Protein AF-A0A066VC68-F1 (afdb_monomer_lite)

Structure (mmCIF, N/CA/C/O backbone):
data_AF-A0A066VC68-F1
#
_entry.id   AF-A0A066VC68-F1
#
loop_
_atom_site.group_PDB
_atom_site.id
_atom_site.type_symbol
_atom_site.label_atom_id
_atom_site.label_alt_id
_atom_site.label_comp_id
_atom_site.label_asym_id
_atom_site.label_entity_id
_atom_site.label_seq_id
_atom_site.pdbx_PDB_ins_code
_atom_site.Cartn_x
_atom_site.Cartn_y
_atom_site.Cartn_z
_atom_site.occupancy
_atom_site.B_iso_or_equiv
_atom_site.auth_seq_id
_atom_site.auth_comp_id
_atom_site.auth_asym_id
_atom_site.auth_atom_id
_atom_site.pdbx_PDB_model_num
ATOM 1 N N . LEU A 1 1 ? 22.666 11.622 -19.768 1.00 62.19 1 LEU A N 1
ATOM 2 C CA . LEU A 1 1 ? 21.377 10.922 -19.985 1.00 62.19 1 LEU A CA 1
ATOM 3 C C . LEU A 1 1 ? 20.808 10.305 -18.695 1.00 62.19 1 LEU A C 1
ATOM 5 O O . LEU A 1 1 ? 19.699 10.655 -18.309 1.00 62.19 1 LEU A O 1
ATOM 9 N N . LEU A 1 2 ? 21.589 9.487 -17.976 1.00 64.31 2 LEU A N 1
ATOM 10 C CA . LEU A 1 2 ? 21.179 8.761 -16.755 1.00 64.31 2 LEU A CA 1
ATOM 11 C C . LEU A 1 2 ? 20.515 9.619 -15.657 1.00 64.31 2 LEU A C 1
ATOM 13 O O . LEU A 1 2 ? 19.509 9.213 -15.082 1.00 64.31 2 LEU A O 1
ATOM 17 N N . ARG A 1 3 ? 20.999 10.845 -15.402 1.00 64.88 3 ARG A N 1
ATOM 18 C CA . ARG A 1 3 ? 20.409 11.735 -14.379 1.00 64.88 3 ARG A CA 1
ATOM 19 C C . ARG A 1 3 ? 18.968 12.156 -14.695 1.00 64.88 3 ARG A C 1
ATOM 21 O O . ARG A 1 3 ? 18.155 12.249 -13.785 1.00 64.88 3 ARG A O 1
ATOM 28 N N . LYS A 1 4 ? 18.643 12.397 -15.973 1.00 64.38 4 LYS A N 1
ATOM 29 C CA . LYS A 1 4 ? 17.279 12.754 -16.408 1.00 64.38 4 LYS A CA 1
ATOM 30 C C . LYS A 1 4 ? 16.354 11.534 -16.368 1.00 64.38 4 LYS A C 1
ATOM 32 O O . LYS A 1 4 ? 15.195 11.672 -16.004 1.00 64.38 4 LYS A O 1
ATOM 37 N N . LEU A 1 5 ? 16.892 10.346 -16.647 1.00 72.25 5 LEU A N 1
ATOM 38 C CA . LEU A 1 5 ? 16.177 9.073 -16.570 1.00 72.25 5 LEU A CA 1
ATOM 39 C C . LEU A 1 5 ? 15.718 8.749 -15.141 1.00 72.25 5 LEU A C 1
ATOM 41 O O . LEU A 1 5 ? 14.543 8.479 -14.902 1.00 72.25 5 LEU A O 1
ATOM 45 N N . HIS A 1 6 ? 16.630 8.852 -14.172 1.00 73.19 6 HIS A N 1
ATOM 46 C CA . HIS A 1 6 ? 16.301 8.637 -12.762 1.00 73.19 6 HIS A CA 1
ATOM 47 C C . HIS A 1 6 ? 15.288 9.662 -12.239 1.00 73.19 6 HIS A C 1
ATOM 49 O O . HIS A 1 6 ? 14.395 9.305 -11.478 1.00 73.19 6 HIS A O 1
ATOM 55 N N . LEU A 1 7 ? 15.378 10.919 -12.678 1.00 76.88 7 LEU A N 1
ATOM 56 C CA . LEU A 1 7 ? 14.434 11.963 -12.275 1.00 76.88 7 LEU A CA 1
ATOM 57 C C . LEU A 1 7 ? 13.045 11.789 -12.896 1.00 76.88 7 LEU A C 1
ATOM 59 O O . LEU A 1 7 ? 12.058 12.085 -12.237 1.00 76.88 7 LEU A O 1
ATOM 63 N N . TYR A 1 8 ? 12.951 11.311 -14.138 1.00 78.56 8 TYR A N 1
ATOM 64 C CA . TYR A 1 8 ? 11.665 11.208 -14.829 1.00 78.56 8 TYR A CA 1
ATOM 65 C C . TYR A 1 8 ? 10.930 9.894 -14.554 1.00 78.56 8 TYR A C 1
ATOM 67 O O . TYR A 1 8 ? 9.708 9.874 -14.562 1.00 78.56 8 TYR A O 1
ATOM 75 N N . ILE A 1 9 ? 11.655 8.801 -14.298 1.00 75.62 9 ILE A N 1
ATOM 76 C CA . ILE A 1 9 ? 11.074 7.461 -14.090 1.00 75.62 9 ILE A CA 1
ATOM 77 C C . ILE A 1 9 ? 11.288 6.980 -12.657 1.00 75.62 9 ILE A C 1
ATOM 79 O O . ILE A 1 9 ? 10.355 6.505 -12.014 1.00 75.62 9 ILE A O 1
ATOM 83 N N . GLY A 1 10 ? 12.493 7.160 -12.116 1.00 80.00 10 GLY A N 1
ATOM 84 C CA . GLY A 1 10 ? 12.798 6.780 -10.735 1.00 80.00 10 GLY A CA 1
ATOM 85 C C . GLY A 1 10 ? 11.990 7.581 -9.713 1.00 80.00 10 GLY A C 1
ATOM 86 O O . GLY A 1 10 ? 11.493 7.004 -8.750 1.00 80.00 10 GLY A O 1
ATOM 87 N N . LEU A 1 11 ? 11.784 8.882 -9.942 1.00 80.44 11 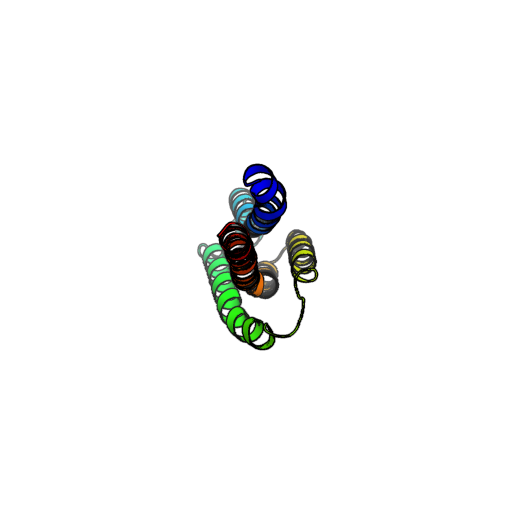LEU A N 1
ATOM 88 C CA . LEU A 1 11 ? 10.997 9.732 -9.045 1.00 80.44 11 LEU A CA 1
ATOM 89 C C . LEU A 1 11 ? 9.509 9.337 -8.973 1.00 80.44 11 LEU A C 1
ATOM 91 O O . LEU A 1 11 ? 9.039 9.118 -7.857 1.00 80.44 11 LEU A O 1
ATOM 95 N N . PRO A 1 12 ? 8.744 9.190 -10.077 1.00 75.81 12 PRO A N 1
ATOM 96 C CA . PRO A 1 12 ? 7.345 8.773 -9.977 1.00 75.81 12 PRO A CA 1
ATOM 97 C C . PRO A 1 12 ? 7.196 7.354 -9.426 1.00 75.81 12 PRO A C 1
ATOM 99 O O . PRO A 1 12 ? 6.288 7.122 -8.634 1.00 75.81 12 PRO A O 1
ATOM 102 N N . ILE A 1 13 ? 8.101 6.424 -9.757 1.00 76.81 13 ILE A N 1
ATOM 103 C CA . ILE A 1 13 ? 8.138 5.089 -9.136 1.00 76.81 13 ILE A CA 1
ATOM 104 C C . ILE A 1 13 ? 8.386 5.197 -7.628 1.00 76.81 13 ILE A C 1
ATOM 106 O O . ILE A 1 13 ? 7.700 4.546 -6.843 1.00 76.81 13 ILE A O 1
ATOM 110 N N . GLY A 1 14 ? 9.341 6.032 -7.217 1.00 79.75 14 GLY A N 1
ATOM 111 C CA . GLY A 1 14 ? 9.655 6.286 -5.816 1.00 79.75 14 GLY A CA 1
ATOM 112 C C . GLY A 1 14 ? 8.468 6.883 -5.066 1.00 79.75 14 GLY A C 1
ATOM 113 O O . GLY A 1 14 ? 8.127 6.404 -3.992 1.00 79.75 14 GLY A O 1
ATOM 114 N N . ILE A 1 15 ? 7.770 7.856 -5.654 1.00 78.06 15 ILE A N 1
ATOM 115 C CA . ILE A 1 15 ? 6.556 8.455 -5.082 1.00 78.06 15 ILE A CA 1
ATOM 116 C C . ILE A 1 15 ? 5.434 7.416 -4.974 1.00 78.06 15 ILE A C 1
ATOM 118 O O . ILE A 1 15 ? 4.804 7.299 -3.927 1.00 78.06 15 ILE A O 1
ATOM 122 N N . LEU A 1 16 ? 5.211 6.618 -6.019 1.00 75.69 16 LEU A N 1
ATOM 123 C CA . LEU A 1 16 ? 4.255 5.509 -6.016 1.00 75.69 16 LEU A CA 1
ATOM 124 C C . LEU A 1 16 ? 4.587 4.494 -4.910 1.00 75.69 16 LEU A C 1
ATOM 126 O O . LEU A 1 16 ? 3.703 4.055 -4.174 1.00 75.69 16 LEU A O 1
ATOM 130 N N . PHE A 1 17 ? 5.865 4.160 -4.740 1.00 78.00 17 PHE A N 1
ATOM 131 C CA . PHE A 1 17 ? 6.334 3.287 -3.671 1.00 78.00 17 PHE A CA 1
ATOM 132 C C . PHE A 1 17 ? 6.149 3.918 -2.285 1.00 78.00 17 PHE A C 1
ATOM 134 O O . PHE A 1 17 ? 5.737 3.231 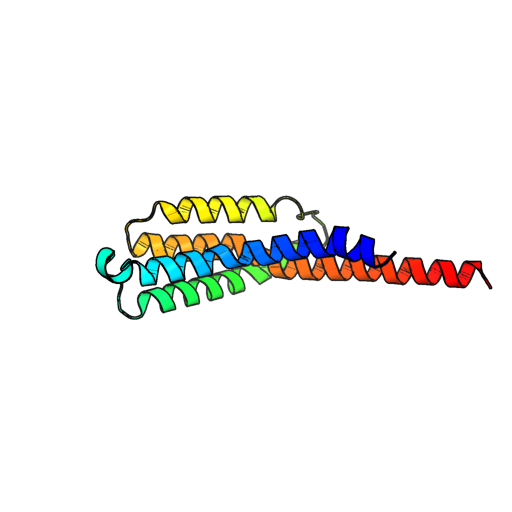-1.356 1.00 78.00 17 PHE A O 1
ATOM 141 N N . LEU A 1 18 ? 6.376 5.225 -2.137 1.00 80.00 18 LEU A N 1
ATOM 142 C CA . LEU A 1 18 ? 6.161 5.952 -0.885 1.00 80.00 18 LEU A CA 1
ATOM 143 C C . LEU A 1 18 ? 4.682 6.026 -0.505 1.00 80.00 18 LEU A C 1
ATOM 145 O O . LEU A 1 18 ? 4.345 5.807 0.655 1.00 80.00 18 LEU A O 1
ATOM 149 N N . LEU A 1 19 ? 3.793 6.222 -1.482 1.00 74.56 19 LEU A N 1
ATOM 150 C CA . LEU A 1 19 ? 2.337 6.185 -1.305 1.00 74.56 19 LEU A CA 1
ATOM 151 C C . LEU A 1 19 ? 1.827 4.819 -0.818 1.00 74.56 19 LEU A C 1
ATOM 153 O O . LEU A 1 19 ? 0.678 4.711 -0.401 1.00 74.56 19 LEU A O 1
ATOM 157 N N . ARG A 1 20 ? 2.678 3.785 -0.805 1.00 75.69 20 ARG A N 1
ATOM 158 C CA . ARG A 1 20 ? 2.403 2.473 -0.213 1.00 75.69 20 ARG A CA 1
ATOM 159 C C . ARG A 1 20 ? 2.548 2.447 1.317 1.00 75.69 20 ARG A C 1
ATOM 161 O O . ARG A 1 20 ? 2.122 1.470 1.916 1.00 75.69 20 ARG A O 1
ATOM 168 N N . PHE A 1 21 ? 3.184 3.418 1.964 1.00 76.38 21 PHE A N 1
ATOM 169 C CA . PHE A 1 21 ? 3.421 3.402 3.418 1.00 76.38 21 PHE A CA 1
ATOM 170 C C . PHE A 1 21 ? 2.424 4.167 4.321 1.00 76.38 21 PHE A C 1
ATOM 172 O O . PHE A 1 21 ? 2.403 3.851 5.515 1.00 76.38 21 PHE A O 1
ATOM 179 N N . PRO A 1 22 ? 1.572 5.101 3.841 1.00 78.25 22 PRO A N 1
ATOM 180 C CA . PRO A 1 22 ? 0.635 5.843 4.686 1.00 78.25 22 PRO A CA 1
ATOM 181 C C . PRO A 1 22 ? -0.291 4.984 5.561 1.00 78.25 22 PRO A C 1
ATOM 183 O O . PRO A 1 22 ? -0.606 5.368 6.685 1.00 78.25 22 PRO A O 1
ATOM 186 N N . ASP A 1 23 ? -0.713 3.798 5.110 1.00 75.44 23 ASP A N 1
ATOM 187 C CA . ASP A 1 23 ? -1.601 2.905 5.876 1.00 75.44 23 ASP A CA 1
ATOM 188 C C . ASP A 1 23 ? -0.927 2.254 7.096 1.00 75.44 23 ASP A C 1
ATOM 190 O O . ASP A 1 23 ? -1.612 1.860 8.048 1.00 75.44 23 ASP A O 1
ATOM 194 N N . ARG A 1 24 ? 0.406 2.125 7.063 1.00 77.38 24 ARG A N 1
ATOM 195 C CA . ARG A 1 24 ? 1.227 1.621 8.173 1.00 77.38 24 ARG A CA 1
ATOM 196 C C . ARG A 1 24 ? 1.481 2.719 9.201 1.00 77.38 24 ARG A C 1
ATOM 198 O O . ARG A 1 24 ? 1.308 2.471 10.392 1.00 77.38 24 ARG A O 1
ATOM 205 N N . SER A 1 25 ? 1.857 3.917 8.753 1.00 81.06 25 SER A N 1
ATOM 206 C CA . SER A 1 25 ? 2.166 5.038 9.649 1.00 81.06 25 SER A CA 1
ATOM 207 C C . SER A 1 25 ? 0.923 5.582 10.353 1.00 81.06 25 SER A C 1
ATOM 209 O O . SER A 1 25 ? 0.962 5.804 11.558 1.00 81.06 25 SER A O 1
ATOM 211 N N . SER A 1 26 ? -0.205 5.706 9.648 1.00 79.12 26 SER A N 1
ATOM 212 C CA . SER A 1 26 ? -1.487 6.117 10.246 1.00 79.12 26 SER A CA 1
ATOM 213 C C . SER A 1 26 ? -1.967 5.150 11.332 1.00 79.12 26 SER A C 1
ATOM 215 O O . SER A 1 26 ? -2.378 5.589 12.402 1.00 79.12 26 SER A O 1
ATOM 217 N N . LEU A 1 27 ? -1.853 3.834 11.104 1.00 79.12 27 LEU A N 1
ATOM 218 C CA . LEU A 1 27 ? -2.172 2.825 12.119 1.00 79.12 27 LEU A CA 1
ATOM 219 C C . LEU A 1 27 ? -1.255 2.937 13.334 1.00 79.12 27 LEU A C 1
ATOM 221 O O . LEU A 1 27 ? -1.728 2.868 14.462 1.00 79.12 27 LEU A O 1
ATOM 225 N N . SER A 1 28 ? 0.048 3.086 13.094 1.00 80.75 28 SER A N 1
ATOM 226 C CA . SER A 1 28 ? 1.042 3.196 14.160 1.00 80.75 28 SER A CA 1
ATOM 227 C C . SER A 1 28 ? 0.764 4.411 15.040 1.00 80.75 28 SER A C 1
ATOM 229 O O . SER A 1 28 ? 0.724 4.285 16.259 1.00 80.75 28 SER A O 1
ATOM 231 N N . ASN A 1 29 ? 0.485 5.561 14.422 1.00 84.69 29 ASN A N 1
ATOM 232 C CA . ASN A 1 29 ? 0.152 6.788 15.138 1.00 84.69 29 ASN A CA 1
ATOM 233 C C . ASN A 1 29 ? -1.166 6.655 15.909 1.00 84.69 29 ASN A C 1
ATOM 235 O O . ASN A 1 29 ? -1.258 7.116 17.041 1.00 84.69 29 ASN A O 1
ATOM 239 N N . ALA A 1 30 ? -2.170 5.985 15.337 1.00 80.75 30 ALA A N 1
ATOM 240 C CA . ALA A 1 30 ? -3.441 5.762 16.019 1.00 80.75 30 ALA A CA 1
ATOM 241 C C . ALA A 1 30 ? -3.301 4.809 17.223 1.00 80.75 30 ALA A C 1
ATOM 243 O O . ALA A 1 30 ? -3.913 5.038 18.262 1.00 80.75 30 ALA A O 1
ATOM 244 N N . ILE A 1 31 ? -2.451 3.779 17.131 1.00 80.00 31 ILE A N 1
ATOM 245 C CA . ILE A 1 31 ? -2.121 2.908 18.272 1.00 80.00 31 ILE A CA 1
ATOM 246 C C . ILE A 1 31 ? -1.465 3.719 19.396 1.00 80.00 31 ILE A C 1
ATOM 248 O O . ILE A 1 31 ? -1.842 3.556 20.555 1.00 80.00 31 ILE A O 1
ATOM 252 N N . SER A 1 32 ? -0.532 4.614 19.060 1.00 83.69 32 SER A N 1
ATOM 253 C CA . SER A 1 32 ? 0.094 5.527 20.025 1.00 83.69 32 SER A CA 1
ATOM 254 C C . SER A 1 32 ? -0.889 6.541 20.622 1.00 83.69 32 SER A C 1
ATOM 256 O O . SER A 1 32 ? -0.693 6.981 21.749 1.00 83.69 32 SER A O 1
ATOM 258 N N . ALA A 1 33 ? -1.959 6.882 19.902 1.00 83.62 33 ALA A N 1
ATOM 259 C CA . ALA A 1 33 ? -3.009 7.804 20.332 1.00 83.62 33 ALA A CA 1
ATOM 260 C C . ALA A 1 33 ? -4.155 7.130 21.115 1.00 83.62 33 ALA A C 1
ATOM 262 O O . ALA A 1 33 ? -5.257 7.667 21.156 1.00 83.62 33 ALA A O 1
ATOM 263 N N . ASN A 1 34 ? -3.928 5.966 21.737 1.00 80.19 34 ASN A N 1
ATOM 264 C CA . ASN A 1 34 ? -4.924 5.256 22.556 1.00 80.19 34 ASN A CA 1
ATOM 265 C C . ASN A 1 34 ? -6.176 4.748 21.797 1.00 80.19 34 ASN A C 1
ATOM 267 O O . ASN A 1 34 ? -7.169 4.367 22.419 1.00 80.19 34 ASN A O 1
ATOM 271 N N . LEU A 1 35 ? -6.111 4.599 20.465 1.00 76.25 35 LEU A N 1
ATOM 272 C CA . LEU A 1 35 ? -7.142 3.898 19.683 1.00 76.25 35 LEU A CA 1
ATOM 273 C C . LEU A 1 35 ? -7.522 2.507 20.244 1.00 76.25 35 LEU A C 1
ATOM 275 O O . LEU A 1 35 ? -8.709 2.184 20.247 1.00 76.25 35 LEU A O 1
ATOM 279 N N . PRO A 1 36 ? -6.590 1.647 20.720 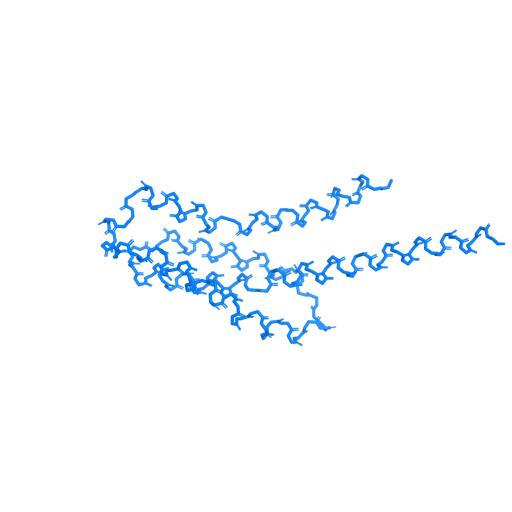1.00 73.19 36 PRO A N 1
ATOM 280 C CA . PRO A 1 36 ? -6.979 0.333 21.233 1.00 73.19 36 PRO A CA 1
ATOM 281 C C . PRO A 1 36 ? -7.822 0.393 22.513 1.00 73.19 36 PRO A C 1
ATOM 283 O O . PRO A 1 36 ? -8.660 -0.485 22.705 1.00 73.19 36 PRO A O 1
ATOM 286 N N . THR A 1 37 ? -7.639 1.411 23.356 1.00 74.62 37 THR A N 1
ATOM 287 C CA . THR A 1 37 ? -8.459 1.616 24.561 1.00 74.62 37 THR A CA 1
ATOM 288 C C . THR A 1 37 ? -9.813 2.247 24.242 1.00 74.62 37 THR A C 1
ATOM 290 O O . THR A 1 37 ? -10.790 1.901 24.895 1.00 74.62 37 THR A O 1
ATOM 293 N N . ASP A 1 38 ? -9.894 3.098 23.215 1.00 77.25 38 ASP A N 1
ATOM 294 C CA . ASP A 1 38 ? -11.137 3.762 22.789 1.00 77.25 38 ASP A CA 1
ATOM 295 C C . ASP A 1 38 ? -12.083 2.813 22.023 1.00 77.25 38 ASP A C 1
ATOM 297 O O . ASP A 1 38 ? -13.291 2.789 22.236 1.00 77.25 38 ASP A O 1
ATOM 301 N N . LEU A 1 39 ? -11.527 1.930 21.185 1.00 73.81 39 LEU A N 1
ATOM 302 C CA . LEU A 1 39 ? -12.292 0.942 20.407 1.00 73.81 39 LEU A CA 1
ATOM 303 C C . LEU A 1 39 ? -12.435 -0.431 21.091 1.00 73.81 39 LEU A C 1
ATOM 305 O O . LEU A 1 39 ? -12.923 -1.371 20.457 1.00 73.81 39 LEU A O 1
ATOM 309 N N . ASN A 1 40 ? -11.979 -0.570 22.342 1.00 75.88 40 ASN A N 1
ATOM 310 C CA . ASN A 1 40 ? -11.898 -1.838 23.083 1.00 75.88 40 ASN A CA 1
ATOM 311 C C . ASN A 1 40 ? -11.288 -2.980 22.240 1.00 75.88 40 ASN A C 1
ATOM 313 O O . ASN A 1 40 ? -11.812 -4.092 22.128 1.00 75.88 40 ASN A O 1
ATOM 317 N N . VAL A 1 41 ? -10.187 -2.666 21.556 1.00 75.75 41 VAL A N 1
ATOM 318 C CA . VAL A 1 41 ? -9.510 -3.592 20.651 1.00 75.75 41 VAL A CA 1
ATOM 319 C C . VAL A 1 41 ? -8.750 -4.616 21.495 1.00 75.75 41 VAL A C 1
ATOM 321 O O . VAL A 1 41 ? -7.976 -4.221 22.369 1.00 75.75 41 VAL A O 1
ATOM 324 N N . PRO A 1 42 ? -8.881 -5.931 21.231 1.00 79.00 42 PRO A N 1
ATOM 325 C CA . PRO A 1 42 ? -8.092 -6.928 21.945 1.00 79.00 42 PRO A CA 1
ATOM 326 C C . PRO A 1 42 ? -6.594 -6.637 21.782 1.00 79.00 42 PRO A C 1
ATOM 328 O O . PRO A 1 42 ? -6.166 -6.150 20.737 1.00 79.00 42 PRO A O 1
ATOM 331 N N . ARG A 1 43 ? -5.770 -6.987 22.778 1.00 69.81 43 ARG A N 1
ATOM 332 C CA . ARG A 1 43 ? -4.320 -6.687 22.813 1.00 69.81 43 ARG A CA 1
ATOM 333 C C . ARG A 1 43 ? -3.563 -7.083 21.530 1.00 69.81 43 ARG A C 1
ATOM 335 O O . ARG A 1 43 ? -2.614 -6.413 21.140 1.00 69.81 43 ARG A O 1
ATOM 342 N N . ASN A 1 44 ? -4.029 -8.126 20.834 1.00 77.50 44 ASN A N 1
ATOM 343 C CA . ASN A 1 44 ? -3.468 -8.611 19.563 1.00 77.50 44 ASN A CA 1
ATOM 344 C C . ASN A 1 44 ? -4.259 -8.181 18.308 1.00 77.50 44 ASN A C 1
ATOM 346 O O . ASN A 1 44 ? -3.933 -8.595 17.195 1.00 77.50 44 ASN A O 1
ATOM 350 N N . GLY A 1 45 ? -5.298 -7.360 18.453 1.00 75.38 45 GLY A N 1
ATOM 351 C CA . GLY A 1 45 ? -6.224 -6.978 17.387 1.00 75.38 45 GLY A CA 1
ATOM 352 C C . GLY A 1 45 ? -5.581 -6.137 16.285 1.00 75.38 45 GLY A C 1
ATOM 353 O O . GLY A 1 45 ? -5.892 -6.341 15.112 1.00 75.38 45 GLY A O 1
ATOM 354 N N . ALA A 1 46 ? -4.630 -5.265 16.634 1.00 75.06 46 ALA A N 1
ATOM 355 C CA . ALA A 1 46 ? -3.857 -4.494 15.658 1.00 75.06 46 ALA A CA 1
ATOM 356 C C . ALA A 1 46 ? -2.996 -5.404 14.763 1.00 75.06 46 ALA A C 1
ATOM 358 O O . ALA A 1 46 ? -3.027 -5.295 13.535 1.00 75.06 46 ALA A O 1
ATOM 359 N N . ASN A 1 47 ? -2.304 -6.371 15.374 1.00 81.25 47 ASN A N 1
ATOM 360 C CA . ASN A 1 47 ? -1.489 -7.359 14.665 1.00 81.25 47 ASN A CA 1
ATOM 361 C C . ASN A 1 47 ? -2.357 -8.278 13.794 1.00 81.25 47 ASN A C 1
ATOM 363 O O . ASN A 1 47 ? -2.009 -8.568 12.651 1.00 81.25 47 ASN A O 1
ATOM 367 N N . ALA A 1 48 ? -3.523 -8.693 14.296 1.00 81.88 48 ALA A N 1
ATOM 368 C CA . ALA A 1 48 ? -4.477 -9.495 13.536 1.00 81.88 48 ALA A CA 1
ATOM 369 C C . ALA A 1 48 ? -5.013 -8.748 12.300 1.00 81.88 48 ALA A C 1
ATOM 371 O O . ALA A 1 48 ? -5.120 -9.338 11.219 1.00 81.88 48 ALA A O 1
ATOM 372 N N . GLY A 1 49 ? -5.305 -7.449 12.434 1.00 80.19 49 GLY A N 1
ATOM 373 C CA . GLY A 1 49 ? -5.722 -6.589 11.326 1.00 80.19 49 GLY A CA 1
ATOM 374 C C . GLY A 1 49 ? -4.643 -6.451 10.252 1.00 80.19 49 GLY A C 1
ATOM 375 O O . GLY A 1 49 ? -4.929 -6.589 9.060 1.00 80.19 49 GLY A O 1
ATOM 376 N N . ASP A 1 50 ? -3.388 -6.268 10.661 1.00 81.75 50 ASP A N 1
ATOM 377 C CA . ASP A 1 50 ? -2.258 -6.189 9.736 1.00 81.75 50 ASP A CA 1
ATOM 378 C C . ASP A 1 50 ? -1.981 -7.520 9.018 1.00 81.75 50 ASP A C 1
ATOM 380 O O . ASP A 1 50 ? -1.790 -7.564 7.800 1.00 81.75 50 ASP A O 1
ATOM 384 N N . GLN A 1 51 ? -2.039 -8.644 9.732 1.00 84.25 51 GLN A N 1
ATOM 385 C CA . GLN A 1 51 ? -1.912 -9.965 9.115 1.00 84.25 51 GLN A CA 1
ATOM 386 C C . GLN A 1 51 ? -3.039 -10.241 8.112 1.00 84.25 51 GLN A C 1
ATOM 388 O O . GLN A 1 51 ? -2.812 -10.864 7.070 1.00 84.25 51 GLN A O 1
ATOM 393 N N . ARG A 1 52 ? -4.268 -9.796 8.409 1.00 84.06 52 ARG A N 1
ATOM 394 C CA . ARG A 1 52 ? -5.409 -9.933 7.496 1.00 84.06 52 ARG A CA 1
ATOM 395 C C . ARG A 1 52 ? -5.191 -9.110 6.224 1.00 84.06 52 ARG A C 1
ATOM 397 O O . ARG A 1 52 ? -5.378 -9.657 5.142 1.00 84.06 52 ARG A O 1
ATOM 404 N N . ASN A 1 53 ? -4.681 -7.882 6.335 1.00 84.31 53 ASN A N 1
ATOM 405 C CA . ASN A 1 53 ? -4.282 -7.061 5.187 1.00 84.31 53 ASN A CA 1
ATOM 406 C C . ASN A 1 53 ? -3.262 -7.787 4.282 1.00 84.31 53 ASN A C 1
ATOM 408 O O . ASN A 1 53 ? -3.482 -7.928 3.081 1.00 84.31 53 ASN A O 1
ATOM 412 N N . HIS A 1 54 ? -2.186 -8.347 4.851 1.00 82.19 54 HIS A N 1
ATOM 413 C CA . HIS A 1 54 ? -1.177 -9.092 4.076 1.00 82.19 54 HIS A CA 1
ATOM 414 C C . HIS A 1 54 ? -1.726 -10.363 3.417 1.00 82.19 54 HIS A C 1
ATOM 416 O O . HIS A 1 54 ? -1.296 -10.728 2.321 1.00 82.19 54 HIS A O 1
ATOM 422 N N . ARG A 1 55 ? -2.667 -11.058 4.069 1.00 86.25 55 ARG A N 1
ATOM 423 C CA . ARG A 1 55 ? -3.372 -12.201 3.467 1.00 86.25 55 ARG A CA 1
ATOM 424 C C . ARG A 1 55 ? -4.199 -11.773 2.260 1.00 86.25 55 ARG A C 1
ATOM 426 O O . ARG A 1 55 ? -4.045 -12.376 1.207 1.00 86.25 55 ARG A O 1
ATOM 433 N N . VAL A 1 56 ? -5.003 -10.720 2.394 1.00 85.44 56 VAL A N 1
ATOM 434 C CA . VAL A 1 56 ? -5.834 -10.184 1.304 1.00 85.44 56 VAL A CA 1
ATOM 435 C C . VAL A 1 56 ? -4.960 -9.739 0.132 1.00 85.44 56 VAL A C 1
ATOM 437 O O . VAL A 1 56 ? -5.208 -10.137 -0.999 1.00 85.44 56 VAL A O 1
ATOM 440 N N . VAL A 1 57 ? -3.874 -9.008 0.399 1.00 83.69 57 VAL A N 1
ATOM 441 C CA . VAL A 1 57 ? -2.915 -8.592 -0.636 1.00 83.69 57 VAL A CA 1
ATOM 442 C C . VAL A 1 57 ? -2.360 -9.781 -1.417 1.0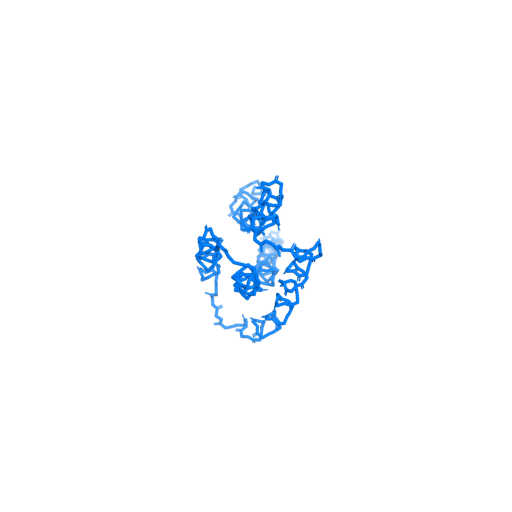0 83.69 57 VAL A C 1
ATOM 444 O O . VAL A 1 57 ? -2.216 -9.680 -2.630 1.00 83.69 57 VAL A O 1
ATOM 447 N N . ARG A 1 58 ? -2.035 -10.895 -0.747 1.00 83.00 58 ARG A N 1
ATOM 448 C CA . ARG A 1 58 ? -1.580 -12.119 -1.426 1.00 83.00 58 ARG A CA 1
ATOM 449 C C . ARG A 1 58 ? -2.694 -12.745 -2.255 1.00 83.00 58 ARG A C 1
ATOM 451 O O . ARG A 1 58 ? -2.469 -13.049 -3.413 1.00 83.00 58 ARG A O 1
ATOM 458 N N . HIS A 1 59 ? -3.889 -12.873 -1.689 1.00 82.88 59 HIS A N 1
ATOM 459 C CA . HIS A 1 59 ? -5.016 -13.523 -2.356 1.00 82.88 59 HIS A CA 1
ATOM 460 C C . HIS A 1 59 ? -5.485 -12.783 -3.615 1.00 82.88 59 HIS A C 1
ATOM 462 O O . HIS A 1 59 ? -5.802 -13.410 -4.615 1.00 82.88 59 HIS A O 1
ATOM 468 N N . PHE A 1 60 ? -5.499 -11.449 -3.585 1.00 77.56 60 PHE A N 1
ATOM 469 C CA . PHE A 1 60 ? -5.897 -10.631 -4.733 1.00 77.56 60 PHE A CA 1
ATOM 470 C C . PHE A 1 60 ? -4.754 -10.360 -5.722 1.00 77.56 60 PHE A C 1
ATOM 472 O O . PHE A 1 60 ? -5.010 -9.845 -6.807 1.00 77.56 60 PHE A O 1
ATOM 479 N N . ARG A 1 61 ? -3.506 -10.713 -5.387 1.00 69.62 61 ARG A N 1
ATOM 480 C CA . ARG A 1 61 ? -2.354 -10.532 -6.283 1.00 69.62 61 ARG A CA 1
ATOM 481 C C . ARG A 1 61 ? -2.470 -11.409 -7.524 1.00 69.62 61 ARG A C 1
ATOM 483 O O . ARG A 1 61 ? -2.405 -10.897 -8.636 1.00 69.62 61 ARG A O 1
ATOM 490 N N . ASP A 1 62 ? -2.653 -12.706 -7.325 1.00 69.50 62 ASP A N 1
ATOM 491 C CA . ASP A 1 62 ? -2.679 -13.699 -8.401 1.00 69.50 62 ASP A CA 1
ATOM 492 C C . ASP A 1 62 ? -3.797 -13.455 -9.438 1.00 69.50 62 ASP A C 1
ATOM 494 O O . ASP A 1 62 ? -3.492 -13.426 -10.633 1.00 69.50 62 ASP A O 1
ATOM 498 N N . PRO A 1 63 ? -5.060 -13.161 -9.054 1.00 67.12 63 PRO A N 1
ATOM 499 C CA . PRO A 1 63 ? -6.109 -12.867 -10.033 1.00 67.12 63 PRO A CA 1
ATOM 500 C C . PRO A 1 63 ? -5.879 -11.551 -10.785 1.00 67.12 63 PRO A C 1
ATOM 502 O O . PRO A 1 63 ? -6.319 -11.409 -11.924 1.00 67.12 63 PRO A O 1
ATOM 505 N N . GLN A 1 64 ? -5.177 -10.586 -10.185 1.00 64.38 64 GLN A N 1
ATOM 506 C CA . GLN A 1 64 ? -4.857 -9.318 -10.846 1.00 64.38 64 GLN A CA 1
ATOM 507 C C . GLN A 1 64 ? -3.679 -9.425 -11.817 1.00 64.38 64 GLN A C 1
ATOM 509 O O . GLN A 1 64 ? -3.545 -8.555 -12.676 1.00 64.38 64 GLN A O 1
ATOM 514 N N . LEU A 1 65 ? -2.854 -10.478 -11.724 1.00 61.62 65 LEU A N 1
ATOM 515 C CA . LEU A 1 65 ? -1.805 -10.749 -12.709 1.00 61.62 65 LEU A CA 1
ATOM 516 C C . LEU A 1 65 ? -2.331 -11.372 -14.004 1.00 61.62 65 LEU A C 1
ATOM 518 O O . LEU A 1 65 ? -1.786 -11.097 -15.071 1.00 61.62 65 LEU A O 1
ATOM 522 N N . ALA A 1 66 ? -3.388 -12.182 -13.928 1.00 63.91 66 ALA A N 1
ATOM 523 C CA . ALA A 1 66 ? -3.912 -12.923 -15.076 1.00 63.91 66 ALA A CA 1
ATOM 524 C C . ALA A 1 66 ? -4.256 -12.059 -16.322 1.00 63.91 66 ALA A C 1
ATOM 526 O O . ALA A 1 66 ? -3.955 -12.494 -17.433 1.00 63.91 66 ALA A O 1
ATOM 527 N N . PRO A 1 67 ? -4.825 -10.837 -16.209 1.00 60.69 67 PRO A N 1
ATOM 528 C CA . PRO A 1 67 ? -5.161 -10.009 -17.376 1.00 60.69 67 PRO A CA 1
ATOM 529 C C . PRO A 1 67 ? -4.037 -9.073 -17.871 1.00 60.69 67 PRO A C 1
ATOM 531 O O . PRO A 1 67 ? -4.258 -8.299 -18.810 1.00 60.69 67 PRO A O 1
ATOM 534 N N . LEU A 1 68 ? -2.831 -9.116 -17.287 1.00 59.25 68 LEU A N 1
ATOM 535 C CA . LEU A 1 68 ? -1.790 -8.104 -17.522 1.00 59.25 68 LEU A CA 1
ATOM 536 C C . LEU A 1 68 ? -1.173 -7.996 -18.933 1.00 59.25 68 LEU A C 1
ATOM 538 O O . LEU A 1 68 ? -0.632 -6.922 -19.195 1.00 59.25 68 LEU A O 1
ATOM 542 N N . PRO A 1 69 ? -1.263 -8.950 -19.887 1.00 54.44 69 PRO A N 1
ATOM 543 C CA . PRO A 1 69 ? -0.663 -8.708 -21.202 1.00 54.44 69 PRO A CA 1
ATOM 544 C C . PRO A 1 69 ? -1.442 -7.720 -22.093 1.00 54.44 69 PRO A C 1
ATOM 546 O O . PRO A 1 69 ? -0.930 -7.355 -23.145 1.00 54.44 69 PRO A O 1
ATOM 549 N N . LYS A 1 70 ? -2.669 -7.289 -21.739 1.00 53.75 70 LYS A N 1
ATOM 550 C CA . LYS A 1 70 ? -3.561 -6.582 -22.693 1.00 53.75 70 LYS A CA 1
ATOM 551 C C . LYS A 1 70 ? -4.057 -5.194 -22.293 1.00 53.75 70 LYS A C 1
ATOM 553 O O . LYS A 1 70 ? -4.624 -4.501 -23.130 1.00 53.75 70 LYS A O 1
ATOM 558 N N . THR A 1 71 ? -3.903 -4.767 -21.045 1.00 49.41 71 THR A N 1
ATOM 559 C CA . THR A 1 71 ? -4.585 -3.555 -20.562 1.00 49.41 71 THR A CA 1
ATOM 560 C C . THR A 1 71 ? -3.614 -2.594 -19.898 1.00 49.41 71 THR A C 1
ATOM 562 O O . THR A 1 71 ? -3.026 -2.897 -18.862 1.00 49.41 71 THR A O 1
ATOM 565 N N . GLY A 1 72 ? -3.473 -1.405 -20.493 1.00 52.72 72 GLY A N 1
ATOM 566 C CA . GLY A 1 72 ? -2.716 -0.276 -19.954 1.00 52.72 72 GLY A CA 1
ATOM 567 C C . GLY A 1 72 ? -3.314 0.234 -18.639 1.00 52.72 72 GLY A C 1
ATOM 568 O O . GLY A 1 72 ? -3.979 1.262 -18.598 1.00 52.72 72 GLY A O 1
ATOM 569 N N . HIS A 1 73 ? -3.060 -0.485 -17.547 1.00 52.22 73 HIS A N 1
ATOM 570 C CA . HIS A 1 73 ? -3.618 -0.243 -16.215 1.00 52.22 73 HIS A CA 1
ATOM 571 C C . HIS A 1 73 ? -2.906 0.868 -15.415 1.00 52.22 73 HIS A C 1
ATOM 573 O O . HIS A 1 73 ? -3.267 1.121 -14.263 1.00 52.22 73 HIS A O 1
ATOM 579 N N . HIS A 1 74 ? -1.931 1.571 -16.006 1.00 52.84 74 HIS A N 1
ATOM 580 C CA . HIS A 1 74 ? -1.038 2.485 -15.278 1.00 52.84 74 HIS A CA 1
ATOM 581 C C . HIS A 1 74 ? -1.746 3.675 -14.592 1.00 52.84 74 HIS A C 1
ATOM 583 O O . HIS A 1 74 ? -1.252 4.163 -13.581 1.00 52.84 74 HIS A O 1
ATOM 589 N N . ARG A 1 75 ? -2.917 4.127 -15.079 1.00 50.72 75 ARG A N 1
ATOM 590 C CA . ARG A 1 75 ? -3.636 5.294 -14.507 1.00 50.72 75 ARG A CA 1
ATOM 591 C C . ARG A 1 75 ? -4.657 4.955 -13.415 1.00 50.72 75 ARG A C 1
ATOM 593 O O . ARG A 1 75 ? -5.012 5.813 -12.608 1.00 50.72 75 ARG A O 1
ATOM 600 N N . LEU A 1 76 ? -5.129 3.709 -13.357 1.00 48.16 76 LEU A N 1
ATOM 601 C CA . LEU A 1 76 ? -6.238 3.309 -12.477 1.00 48.16 76 LEU A CA 1
ATOM 602 C C . LEU A 1 76 ? -5.785 2.876 -11.074 1.00 48.16 76 LEU A C 1
ATOM 604 O O . LEU A 1 76 ? -6.610 2.737 -10.172 1.00 48.16 76 LEU A O 1
ATOM 608 N N . SER A 1 77 ? -4.488 2.644 -10.854 1.00 58.19 77 SER A N 1
ATOM 609 C CA . SER A 1 77 ? -4.011 2.130 -9.563 1.00 58.19 77 SER A CA 1
ATOM 610 C C . SER A 1 77 ? -3.906 3.199 -8.469 1.00 58.19 77 SER A C 1
ATOM 612 O O . SER A 1 77 ? -4.166 2.890 -7.310 1.00 58.19 77 SER A O 1
ATOM 614 N N . SER A 1 78 ? -3.566 4.445 -8.809 1.00 56.97 78 SER A N 1
ATOM 615 C CA . SER A 1 78 ? -3.271 5.488 -7.810 1.00 56.97 78 SER A CA 1
ATOM 616 C C . SER A 1 78 ? -4.525 6.031 -7.114 1.00 56.97 78 SER A C 1
ATOM 618 O O . SER A 1 78 ? -4.523 6.241 -5.904 1.00 56.97 78 SER A O 1
ATOM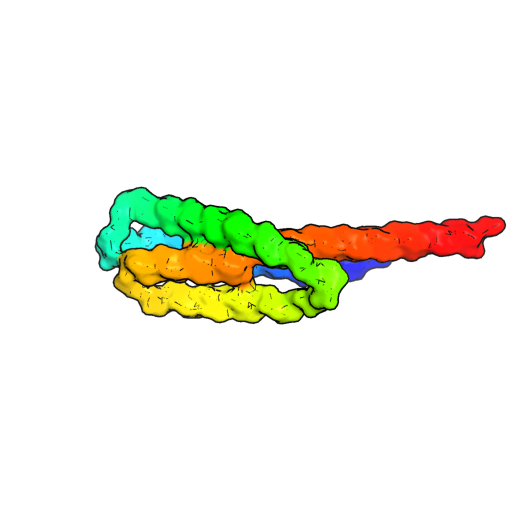 620 N N . HIS A 1 79 ? -5.626 6.184 -7.856 1.00 57.81 79 HIS A N 1
ATOM 621 C CA . HIS A 1 79 ? -6.890 6.739 -7.353 1.00 57.81 79 HIS A CA 1
ATOM 622 C C . HIS A 1 79 ? -7.586 5.827 -6.328 1.00 57.81 79 HIS A C 1
ATOM 624 O O . HIS A 1 79 ? -8.245 6.300 -5.408 1.00 57.81 79 HIS A O 1
ATOM 630 N N . ARG A 1 80 ? -7.421 4.502 -6.455 1.00 64.69 80 ARG A N 1
ATOM 631 C CA . ARG A 1 80 ? -8.045 3.521 -5.549 1.00 64.69 80 ARG A CA 1
ATOM 632 C C . ARG A 1 80 ? -7.422 3.534 -4.151 1.00 64.69 80 ARG A C 1
ATOM 634 O O . ARG A 1 80 ? -8.109 3.256 -3.173 1.00 64.69 80 ARG A O 1
ATOM 641 N N . LEU A 1 81 ? -6.139 3.884 -4.052 1.00 66.00 81 LEU A N 1
ATOM 642 C CA . LEU A 1 81 ? -5.400 3.903 -2.790 1.00 66.00 81 LEU A CA 1
ATOM 643 C C . LEU A 1 81 ? -5.707 5.155 -1.954 1.00 66.00 81 LEU A C 1
ATOM 645 O O . LEU A 1 81 ? -5.876 5.051 -0.738 1.00 66.00 81 LEU A O 1
ATOM 649 N N . SER A 1 82 ? -5.833 6.323 -2.593 1.00 64.06 82 SER A N 1
ATOM 650 C CA . SER A 1 82 ? -6.204 7.564 -1.899 1.00 64.06 82 SER A CA 1
ATOM 651 C C . SER A 1 82 ? -7.629 7.492 -1.349 1.00 64.06 82 SER A C 1
ATOM 653 O O . SER A 1 82 ? -7.854 7.815 -0.184 1.00 64.06 82 SER A O 1
ATOM 655 N N . LEU A 1 83 ? -8.571 6.975 -2.144 1.00 61.88 83 LEU A N 1
ATOM 656 C CA . LEU A 1 83 ? -9.972 6.847 -1.744 1.00 61.88 83 LEU A CA 1
ATOM 657 C C . LEU A 1 83 ? -10.147 5.873 -0.566 1.00 61.88 83 LEU A C 1
ATOM 659 O O . LEU A 1 83 ? -10.842 6.187 0.396 1.00 61.88 83 LEU A O 1
ATOM 663 N N . ALA A 1 84 ? -9.452 4.729 -0.586 1.00 65.25 84 ALA A N 1
ATOM 664 C CA . ALA A 1 84 ? -9.480 3.763 0.516 1.00 65.25 84 ALA A CA 1
ATOM 665 C C . ALA A 1 84 ? -8.875 4.327 1.817 1.00 65.25 84 ALA A C 1
ATOM 667 O O . ALA A 1 84 ? -9.335 4.000 2.912 1.00 65.25 84 ALA A O 1
ATOM 668 N N . THR A 1 85 ? -7.874 5.204 1.708 1.00 66.75 85 THR A N 1
ATOM 669 C CA . THR A 1 85 ? -7.236 5.836 2.873 1.00 66.75 85 THR A CA 1
ATOM 670 C C . THR A 1 85 ? -8.146 6.890 3.510 1.00 66.75 85 THR A C 1
ATOM 672 O O . THR A 1 85 ? -8.263 6.916 4.731 1.00 66.75 85 THR A O 1
ATOM 675 N N . LEU A 1 86 ? -8.867 7.689 2.711 1.00 66.50 86 LEU A N 1
ATOM 676 C CA . LEU A 1 86 ? -9.839 8.674 3.215 1.00 66.50 86 LEU A CA 1
ATOM 677 C C . LEU A 1 86 ? -10.986 8.021 3.991 1.00 66.50 86 LEU A C 1
ATOM 679 O O . LEU A 1 86 ? -11.380 8.509 5.048 1.00 66.50 86 LEU A O 1
ATOM 683 N N . VAL A 1 87 ? -11.472 6.874 3.510 1.00 64.88 87 VAL A N 1
ATOM 684 C CA . VAL A 1 87 ? -12.513 6.100 4.205 1.00 64.88 87 VAL A CA 1
ATOM 685 C C . VAL A 1 87 ? -12.023 5.612 5.572 1.00 64.88 87 VAL A C 1
ATOM 687 O O . VAL A 1 87 ? -12.827 5.491 6.487 1.00 64.88 87 VAL A O 1
ATOM 690 N N . THR A 1 88 ? -10.711 5.413 5.753 1.00 66.00 88 THR A N 1
ATOM 691 C CA . THR A 1 88 ? -10.124 4.909 7.008 1.00 66.00 88 THR A CA 1
ATOM 692 C C . THR A 1 88 ? -10.216 5.904 8.164 1.00 66.00 88 THR A C 1
ATOM 694 O O . THR A 1 88 ? -10.255 5.490 9.320 1.00 66.00 88 THR A O 1
ATOM 697 N N . SER A 1 89 ? -10.287 7.203 7.868 1.00 67.00 89 SER A N 1
ATOM 698 C CA . SER A 1 89 ? -10.351 8.261 8.882 1.00 67.00 89 SER A CA 1
ATOM 699 C C . SER A 1 89 ? -11.711 8.379 9.578 1.00 67.00 89 SER A C 1
ATOM 701 O O . SER A 1 89 ? -11.788 9.030 10.612 1.00 67.00 89 SER A O 1
ATOM 703 N N . PHE A 1 90 ? -12.766 7.748 9.052 1.00 68.25 90 PHE A N 1
ATOM 704 C CA . PHE A 1 90 ? -14.138 7.864 9.571 1.00 68.25 90 PHE A CA 1
ATOM 705 C C . PHE A 1 90 ? -14.615 6.658 10.401 1.00 68.25 90 PHE A C 1
ATOM 707 O O . PHE A 1 90 ? -15.793 6.571 10.743 1.00 68.25 90 PHE A O 1
ATOM 714 N N . ILE A 1 91 ? -13.742 5.702 10.727 1.00 70.44 91 ILE A N 1
ATOM 715 C CA . ILE A 1 91 ? -14.142 4.491 11.457 1.00 70.44 91 ILE A CA 1
ATOM 716 C C . ILE A 1 91 ? -14.010 4.662 12.972 1.00 70.44 91 ILE A C 1
ATOM 718 O O . ILE A 1 91 ? -12.917 4.894 13.480 1.00 70.44 91 ILE A O 1
ATOM 722 N N . SER A 1 92 ? -15.101 4.374 13.689 1.00 73.06 92 SER A N 1
ATOM 723 C CA . SER A 1 92 ? -15.170 4.375 15.162 1.00 73.06 92 SER A CA 1
ATOM 724 C C . SER A 1 92 ? -15.405 2.984 15.779 1.00 73.06 92 SER A C 1
ATOM 726 O O . SER A 1 92 ? -15.776 2.876 16.940 1.00 73.06 92 SER A O 1
ATOM 728 N N . SER A 1 93 ? -15.232 1.894 15.019 1.00 79.88 93 SER A N 1
ATOM 729 C CA . SER A 1 93 ? -15.506 0.526 15.495 1.00 79.88 93 SER A CA 1
ATOM 730 C C . SER A 1 93 ? -14.422 -0.475 15.093 1.00 79.88 93 SER A C 1
ATOM 732 O O . SER A 1 93 ? -13.871 -0.403 13.991 1.00 79.88 93 SER A O 1
ATOM 734 N N . TYR A 1 94 ? -14.160 -1.470 15.952 1.00 78.62 94 TYR A N 1
ATOM 735 C CA . TYR A 1 94 ? -13.213 -2.561 15.685 1.00 78.62 94 TYR A CA 1
ATOM 736 C C . TYR A 1 94 ? -13.555 -3.345 14.407 1.00 78.62 94 TYR A C 1
ATOM 738 O O . TYR A 1 94 ? -12.669 -3.663 13.609 1.00 78.62 94 TYR A O 1
ATOM 746 N N . ALA A 1 95 ? -14.844 -3.597 14.160 1.00 78.62 95 ALA A N 1
ATOM 747 C CA . ALA A 1 95 ? -15.298 -4.254 12.935 1.00 78.62 95 ALA A CA 1
ATOM 748 C C . ALA A 1 95 ? -14.984 -3.405 11.691 1.00 78.62 95 ALA A C 1
ATOM 750 O O . ALA A 1 95 ? -14.512 -3.932 10.681 1.00 78.62 95 ALA A O 1
ATOM 751 N N . GLY A 1 96 ? -15.159 -2.084 11.790 1.00 80.25 96 GLY A N 1
ATOM 752 C CA . GLY A 1 96 ? -14.793 -1.145 10.732 1.00 80.25 96 GLY A CA 1
ATOM 753 C C . GLY A 1 96 ? -13.283 -1.104 10.484 1.00 80.25 96 GLY A C 1
ATOM 754 O O . GLY A 1 96 ? -12.852 -1.045 9.332 1.00 80.25 96 GLY A O 1
ATOM 755 N N . LEU A 1 97 ? -12.463 -1.223 11.535 1.00 79.75 97 LEU A N 1
ATOM 756 C CA . LEU A 1 97 ? -11.003 -1.263 11.407 1.00 79.75 97 LEU A CA 1
ATOM 757 C C . LEU A 1 97 ? -10.590 -2.487 10.585 1.00 79.75 97 LEU A C 1
ATOM 759 O O . LEU A 1 97 ? -9.806 -2.373 9.643 1.00 79.75 97 LEU A O 1
ATOM 763 N N . ILE A 1 98 ? -11.172 -3.649 10.880 1.00 82.62 98 ILE A N 1
ATOM 764 C CA . ILE A 1 98 ? -10.922 -4.889 10.141 1.00 82.62 98 ILE A CA 1
ATOM 765 C C . ILE A 1 98 ? -11.438 -4.815 8.695 1.00 82.62 98 ILE A C 1
ATOM 767 O O . ILE A 1 98 ? -10.714 -5.216 7.781 1.00 82.62 98 ILE A O 1
ATOM 771 N N . ALA A 1 99 ? -12.645 -4.288 8.467 1.00 83.62 99 ALA A N 1
ATOM 772 C CA . ALA A 1 99 ? -13.215 -4.130 7.127 1.00 83.62 99 ALA A CA 1
ATOM 773 C C . ALA A 1 99 ? -12.337 -3.236 6.239 1.00 83.62 99 ALA A C 1
ATOM 775 O O . ALA A 1 99 ? -12.020 -3.584 5.100 1.00 83.62 99 ALA A O 1
ATOM 776 N N . THR A 1 100 ? -11.842 -2.132 6.794 1.00 83.19 100 THR A N 1
ATOM 777 C CA . THR A 1 100 ? -10.995 -1.187 6.062 1.00 83.19 100 THR A CA 1
ATOM 778 C C . THR A 1 100 ? -9.635 -1.785 5.713 1.00 83.19 100 THR A C 1
ATOM 780 O O . THR A 1 100 ? -9.114 -1.552 4.626 1.00 83.19 100 THR A O 1
ATOM 783 N N . ARG A 1 101 ? -9.076 -2.649 6.574 1.00 83.69 101 ARG A N 1
ATOM 784 C CA . ARG A 1 101 ? -7.839 -3.394 6.267 1.00 83.69 101 ARG A CA 1
ATOM 785 C C . ARG A 1 101 ? -8.016 -4.356 5.095 1.00 83.69 101 ARG A C 1
ATOM 787 O O . ARG A 1 101 ? -7.089 -4.515 4.308 1.00 83.69 101 ARG A O 1
ATOM 794 N N . VAL A 1 102 ? -9.189 -4.972 4.956 1.00 84.12 102 VAL A N 1
ATOM 795 C CA . VAL A 1 102 ? -9.508 -5.809 3.790 1.00 84.12 102 VAL A CA 1
ATOM 796 C C . VAL A 1 102 ? -9.657 -4.946 2.535 1.00 84.12 102 VAL A C 1
ATOM 798 O O . VAL A 1 102 ? -9.074 -5.273 1.505 1.00 84.12 102 VAL A O 1
ATOM 801 N N . LEU A 1 103 ? -10.360 -3.814 2.626 1.00 83.88 103 LEU A N 1
ATOM 802 C CA . LEU A 1 103 ? -10.569 -2.897 1.503 1.00 83.88 103 LEU A CA 1
ATOM 803 C C . LEU A 1 103 ? -9.246 -2.314 0.971 1.00 83.88 103 LEU A C 1
ATOM 805 O O . LEU A 1 103 ? -8.976 -2.376 -0.229 1.00 83.88 103 LEU A O 1
ATOM 809 N N . ILE A 1 104 ? -8.385 -1.813 1.865 1.00 82.38 104 ILE A N 1
ATOM 810 C CA . ILE A 1 104 ? -7.047 -1.311 1.517 1.00 82.38 104 ILE A CA 1
ATOM 811 C C . ILE A 1 104 ? -6.197 -2.435 0.918 1.00 82.38 104 ILE A C 1
ATOM 813 O O . ILE A 1 104 ? -5.527 -2.226 -0.092 1.00 82.38 104 ILE A O 1
ATOM 817 N N . GLY A 1 105 ? -6.229 -3.634 1.508 1.00 80.50 105 GLY A N 1
ATOM 818 C CA . GLY A 1 105 ? -5.475 -4.782 1.008 1.00 80.50 105 GLY A CA 1
ATOM 819 C C . GLY A 1 105 ? -5.875 -5.177 -0.412 1.00 80.50 105 GLY A C 1
ATOM 820 O O . GLY A 1 105 ? -5.007 -5.407 -1.257 1.00 80.50 105 GLY A O 1
ATOM 821 N N . ALA A 1 106 ? -7.177 -5.179 -0.702 1.00 80.19 106 ALA A N 1
ATOM 822 C CA . ALA A 1 106 ? -7.695 -5.422 -2.042 1.00 80.19 106 ALA A CA 1
ATOM 823 C C . ALA A 1 106 ? -7.256 -4.315 -3.015 1.00 80.19 106 ALA A C 1
ATOM 825 O O . ALA A 1 106 ? -6.721 -4.622 -4.081 1.00 80.19 106 ALA A O 1
ATOM 826 N N . ALA A 1 107 ? -7.370 -3.043 -2.619 1.00 78.06 107 ALA A N 1
ATOM 827 C CA . ALA A 1 107 ? -6.967 -1.896 -3.436 1.00 78.06 107 ALA A CA 1
ATOM 828 C C . ALA A 1 107 ? -5.454 -1.848 -3.737 1.00 78.06 107 ALA A C 1
ATOM 830 O O . ALA A 1 107 ? -5.044 -1.372 -4.793 1.00 78.06 107 ALA A O 1
ATOM 831 N N . LYS A 1 108 ? -4.616 -2.353 -2.823 1.00 75.31 108 LYS A N 1
ATOM 832 C CA . LYS A 1 108 ? -3.144 -2.289 -2.886 1.00 75.31 108 LYS A CA 1
ATOM 833 C C . LYS A 1 108 ? -2.490 -3.500 -3.563 1.00 75.31 108 LYS A C 1
ATOM 835 O O . LYS A 1 108 ? -1.313 -3.442 -3.922 1.00 75.31 108 LYS A O 1
ATOM 840 N N . SER A 1 109 ? -3.225 -4.601 -3.711 1.00 75.94 109 SER A N 1
ATOM 841 C CA . SER A 1 109 ? -2.702 -5.909 -4.138 1.00 75.94 109 SER A CA 1
ATOM 842 C C . SER A 1 109 ? -1.964 -5.905 -5.487 1.00 75.94 109 SER A C 1
ATOM 844 O O . SER A 1 109 ? -0.905 -6.528 -5.594 1.00 75.94 109 SER A O 1
ATOM 846 N N . GLY A 1 110 ? -2.436 -5.135 -6.469 1.00 71.31 110 GLY A N 1
ATOM 847 C CA . GLY A 1 110 ? -1.839 -5.051 -7.808 1.00 71.31 110 GLY A CA 1
ATOM 848 C C . GLY A 1 110 ? -0.627 -4.130 -7.931 1.00 71.31 110 GLY A C 1
ATOM 849 O O . GLY A 1 110 ? 0.073 -4.162 -8.936 1.00 71.31 110 GLY A O 1
ATOM 850 N N . PHE A 1 111 ? -0.316 -3.325 -6.916 1.00 73.44 111 PHE A N 1
ATOM 851 C CA . PHE A 1 111 ? 0.660 -2.243 -7.066 1.00 73.44 111 PHE A CA 1
ATOM 852 C C . PHE A 1 111 ? 2.103 -2.733 -7.283 1.00 73.44 111 PHE A C 1
ATOM 854 O O . PHE A 1 111 ? 2.827 -2.223 -8.132 1.00 73.44 111 PHE A O 1
ATOM 861 N N . VAL A 1 112 ? 2.516 -3.755 -6.526 1.00 75.75 112 VAL A N 1
ATOM 862 C CA . VAL A 1 112 ? 3.863 -4.349 -6.606 1.00 75.75 112 VAL A CA 1
ATOM 863 C C . VAL A 1 112 ? 4.119 -5.064 -7.942 1.00 75.75 112 VAL A C 1
ATOM 865 O O . VAL A 1 112 ? 5.154 -4.793 -8.548 1.00 75.75 112 VAL A O 1
ATOM 868 N N . PRO A 1 113 ? 3.232 -5.948 -8.441 1.00 74.31 113 PRO A N 1
ATOM 869 C CA . PRO A 1 113 ? 3.470 -6.610 -9.723 1.00 74.31 113 PRO A CA 1
ATOM 870 C C . PRO A 1 113 ? 3.382 -5.660 -10.922 1.00 74.31 113 PRO A C 1
ATOM 872 O O . PRO A 1 113 ? 4.176 -5.796 -11.848 1.00 74.31 113 PRO A O 1
ATOM 875 N N . ILE A 1 114 ? 2.491 -4.660 -10.890 1.00 73.31 114 ILE A N 1
ATOM 876 C CA . ILE A 1 114 ? 2.428 -3.622 -11.933 1.00 73.31 114 ILE A CA 1
ATOM 877 C C . ILE A 1 114 ? 3.753 -2.857 -11.997 1.00 73.31 114 ILE A C 1
ATOM 879 O O . ILE A 1 114 ? 4.267 -2.609 -13.085 1.00 73.31 114 ILE A O 1
ATOM 883 N N . LEU A 1 115 ? 4.338 -2.530 -10.840 1.00 75.00 115 LEU A N 1
ATOM 884 C CA . LEU A 1 115 ? 5.627 -1.851 -10.786 1.00 75.00 115 LEU A CA 1
ATOM 885 C C . LEU A 1 115 ? 6.770 -2.722 -11.330 1.00 75.00 115 LEU A C 1
ATOM 887 O O . LEU A 1 115 ? 7.626 -2.217 -12.051 1.00 75.00 115 LEU A O 1
ATOM 891 N N . ALA A 1 116 ? 6.771 -4.021 -11.018 1.00 77.44 116 ALA A N 1
ATOM 892 C CA . ALA A 1 116 ? 7.776 -4.956 -11.519 1.00 77.44 116 ALA A CA 1
ATOM 893 C C . ALA A 1 116 ? 7.729 -5.095 -13.051 1.00 77.44 116 ALA A C 1
ATOM 895 O O . ALA A 1 116 ? 8.771 -5.052 -13.700 1.00 77.44 116 ALA A O 1
ATOM 896 N N . ILE A 1 117 ? 6.531 -5.197 -13.633 1.00 76.19 117 ILE A N 1
ATOM 897 C CA . ILE A 1 117 ? 6.351 -5.259 -15.091 1.00 76.19 117 ILE A CA 1
ATOM 898 C C . ILE A 1 117 ? 6.742 -3.932 -15.742 1.00 76.19 117 ILE A C 1
ATOM 900 O O . ILE A 1 117 ? 7.431 -3.938 -16.755 1.00 76.19 117 ILE A O 1
ATOM 904 N N . TYR A 1 118 ? 6.381 -2.800 -15.132 1.00 76.31 118 TYR A N 1
ATOM 905 C CA . TYR A 1 118 ? 6.778 -1.479 -15.621 1.00 76.31 118 TYR A CA 1
ATOM 906 C C . TYR A 1 118 ? 8.304 -1.314 -15.671 1.00 76.31 118 TYR A C 1
ATOM 908 O O . TYR A 1 118 ? 8.841 -0.838 -16.667 1.00 76.31 118 TYR A O 1
ATOM 916 N N . LEU A 1 119 ? 9.010 -1.760 -14.627 1.00 75.75 119 LEU A N 1
ATOM 917 C CA . LEU A 1 119 ? 10.474 -1.764 -14.584 1.00 75.75 119 LEU A CA 1
ATOM 918 C C . LEU A 1 119 ? 11.083 -2.710 -15.626 1.00 75.75 119 LEU A C 1
ATOM 920 O O . LEU A 1 119 ? 12.068 -2.344 -16.261 1.00 75.75 119 LEU A O 1
ATOM 924 N N . ALA A 1 120 ? 10.504 -3.899 -15.813 1.00 78.19 120 ALA A N 1
ATOM 925 C CA . ALA A 1 120 ? 10.987 -4.878 -16.783 1.00 78.19 120 ALA A CA 1
ATOM 926 C C . ALA A 1 120 ? 10.851 -4.381 -18.232 1.00 78.19 120 ALA A C 1
ATOM 928 O O . ALA A 1 120 ? 11.809 -4.462 -19.001 1.00 78.19 120 ALA A O 1
ATOM 929 N N . ASP A 1 121 ? 9.695 -3.817 -18.596 1.00 73.75 121 ASP A N 1
ATOM 930 C CA . ASP A 1 121 ? 9.464 -3.269 -19.938 1.00 73.75 121 ASP A CA 1
ATOM 931 C C . ASP A 1 121 ? 10.333 -2.031 -20.190 1.00 73.75 121 ASP A C 1
ATOM 933 O O . ASP A 1 121 ? 10.923 -1.872 -21.262 1.00 73.75 121 ASP A O 1
ATOM 937 N N . PHE A 1 122 ? 10.490 -1.188 -19.166 1.00 73.12 122 PHE A N 1
ATOM 938 C CA . PHE A 1 122 ? 11.381 -0.043 -19.233 1.00 73.12 122 PHE A CA 1
ATOM 939 C C . PHE A 1 122 ? 12.847 -0.466 -19.435 1.00 73.12 122 PHE A C 1
ATOM 941 O O . PHE A 1 122 ? 13.505 0.037 -20.346 1.00 73.12 122 PHE A O 1
ATOM 948 N N . TYR A 1 123 ? 13.356 -1.425 -18.655 1.00 72.94 123 TYR A N 1
ATOM 949 C CA . TYR A 1 123 ? 14.728 -1.920 -18.806 1.00 72.94 123 TYR A CA 1
ATOM 950 C C . TYR A 1 123 ? 14.968 -2.539 -20.190 1.00 72.94 123 TYR A C 1
ATOM 952 O O . TYR A 1 123 ? 15.981 -2.249 -20.827 1.00 72.94 123 TYR A O 1
ATOM 960 N N . ARG A 1 124 ? 13.994 -3.302 -20.709 1.00 72.62 124 ARG A N 1
ATOM 961 C CA . ARG A 1 124 ? 14.048 -3.858 -22.068 1.00 72.62 124 ARG A CA 1
ATOM 962 C C . ARG A 1 124 ? 14.183 -2.765 -23.134 1.00 72.62 124 ARG A C 1
ATOM 964 O O . ARG A 1 124 ? 14.989 -2.919 -24.049 1.00 72.62 124 ARG A O 1
ATOM 971 N N . SER A 1 125 ? 13.444 -1.661 -23.003 1.00 70.19 125 SER A N 1
ATOM 972 C CA . SER A 1 125 ? 13.518 -0.541 -23.956 1.00 70.19 125 SER A CA 1
ATOM 973 C C . SER A 1 125 ? 14.892 0.139 -23.978 1.00 70.19 125 SER A C 1
ATOM 975 O O . SER A 1 125 ? 15.416 0.433 -25.050 1.00 70.19 125 SER A O 1
ATOM 977 N N . VAL A 1 126 ? 15.517 0.324 -22.811 1.00 70.31 126 VAL A N 1
ATOM 978 C CA . VAL A 1 126 ? 16.833 0.973 -22.699 1.00 70.31 126 VAL A CA 1
ATOM 979 C C . VAL A 1 126 ? 17.946 0.085 -23.255 1.00 70.31 126 VAL A C 1
ATOM 981 O O . VAL A 1 126 ? 18.808 0.578 -23.981 1.00 70.31 126 VAL A O 1
ATOM 984 N N . SER A 1 127 ? 17.932 -1.217 -22.952 1.00 66.56 127 SER A N 1
ATOM 985 C CA . SER A 1 127 ? 18.937 -2.153 -23.473 1.00 66.56 127 SER A CA 1
ATOM 986 C C . SER A 1 127 ? 18.896 -2.276 -24.998 1.00 66.56 127 SER A C 1
ATOM 988 O O . SER A 1 127 ? 19.952 -2.342 -25.618 1.00 66.56 127 SER A O 1
ATOM 990 N N . CYS A 1 128 ? 17.707 -2.278 -25.610 1.00 59.75 128 CYS A N 1
ATOM 991 C CA . CYS A 1 128 ? 17.574 -2.397 -27.064 1.00 59.75 128 CYS A CA 1
ATOM 992 C C . CYS A 1 128 ? 18.041 -1.127 -27.795 1.00 59.75 128 CYS A C 1
ATOM 994 O O . CYS A 1 128 ? 18.779 -1.226 -28.769 1.00 59.75 128 CYS A O 1
ATOM 996 N N . ALA A 1 129 ? 17.707 0.058 -27.270 1.00 64.25 129 ALA A N 1
ATOM 997 C CA . ALA A 1 129 ? 18.175 1.330 -27.825 1.00 64.25 129 ALA A CA 1
ATOM 998 C C . ALA A 1 129 ? 19.709 1.453 -27.789 1.00 64.25 129 ALA A C 1
ATOM 1000 O O . ALA A 1 129 ? 20.322 1.942 -28.729 1.00 64.25 129 ALA A O 1
ATOM 1001 N N . SER A 1 130 ? 20.349 0.948 -26.728 1.00 63.66 130 SER A N 1
ATOM 1002 C CA . SER A 1 130 ? 21.814 0.934 -26.639 1.00 63.66 130 SER A CA 1
ATOM 1003 C C . SER A 1 130 ? 22.472 -0.046 -27.615 1.00 63.66 130 SER A C 1
ATOM 1005 O O . SER A 1 130 ? 23.647 0.132 -27.926 1.00 63.66 130 SER A O 1
ATOM 1007 N N . ALA A 1 131 ? 21.768 -1.093 -28.056 1.00 62.75 131 ALA A N 1
ATOM 1008 C CA . ALA A 1 131 ? 22.300 -2.040 -29.028 1.00 62.75 131 ALA A CA 1
ATOM 1009 C C . ALA A 1 131 ? 22.314 -1.427 -30.436 1.00 62.75 131 ALA A C 1
ATOM 1011 O O . ALA A 1 131 ? 23.301 -1.575 -31.147 1.00 62.75 131 ALA A O 1
ATOM 1012 N N . GLU A 1 132 ? 21.262 -0.699 -30.818 1.00 64.12 132 GLU A N 1
ATOM 1013 C CA . GLU A 1 132 ? 21.154 -0.047 -32.133 1.00 64.12 132 GLU A CA 1
ATOM 1014 C C . GLU A 1 132 ? 22.243 1.019 -32.361 1.00 64.12 132 GLU A C 1
ATOM 1016 O O . GLU A 1 132 ? 22.810 1.079 -33.451 1.00 64.12 132 GLU A O 1
ATOM 1021 N N . ASP A 1 133 ? 22.625 1.777 -31.325 1.00 61.12 133 ASP A N 1
ATOM 1022 C CA . ASP A 1 133 ? 23.733 2.746 -31.399 1.00 61.12 133 ASP A CA 1
ATOM 1023 C C . ASP A 1 133 ? 25.102 2.081 -31.656 1.00 61.12 133 ASP A C 1
ATOM 1025 O O . ASP A 1 133 ? 25.974 2.678 -32.285 1.00 61.12 133 ASP A O 1
ATOM 1029 N N . ILE A 1 134 ? 25.313 0.838 -31.206 1.00 61.97 134 ILE A N 1
ATOM 1030 C CA . ILE A 1 134 ? 26.576 0.105 -31.427 1.00 61.97 134 ILE A CA 1
ATOM 1031 C C . ILE A 1 134 ? 26.666 -0.391 -32.878 1.00 61.97 134 ILE A C 1
ATOM 1033 O O . ILE A 1 134 ? 27.742 -0.363 -33.476 1.00 61.97 134 ILE A O 1
ATOM 1037 N N . TRP A 1 135 ? 25.536 -0.785 -33.470 1.00 52.19 135 TRP A N 1
ATOM 1038 C CA . TRP A 1 135 ? 25.468 -1.275 -34.851 1.00 52.19 135 TRP A CA 1
ATOM 1039 C C . TRP A 1 135 ? 25.535 -0.166 -35.909 1.00 52.19 135 TRP A C 1
ATOM 1041 O O . TRP A 1 135 ? 25.912 -0.440 -37.039 1.00 52.19 135 TRP A O 1
ATOM 1051 N N . MET A 1 136 ? 25.205 1.083 -35.569 1.00 53.12 136 MET A N 1
ATOM 1052 C CA . MET A 1 136 ? 25.276 2.227 -36.498 1.00 53.12 136 MET A CA 1
ATOM 1053 C C . MET A 1 136 ? 26.697 2.796 -36.671 1.00 53.12 136 MET A C 1
ATOM 1055 O O . MET A 1 136 ? 26.933 3.618 -37.557 1.00 53.12 136 MET A O 1
ATOM 1059 N N . HIS A 1 137 ? 27.639 2.389 -35.817 1.00 53.62 137 HIS A N 1
ATOM 1060 C CA . HIS A 1 137 ? 29.016 2.895 -35.787 1.00 53.62 137 HIS A CA 1
ATOM 1061 C C . HIS A 1 137 ? 30.079 1.830 -36.123 1.00 53.62 137 HIS A C 1
ATOM 1063 O O . HIS A 1 137 ? 31.269 2.079 -35.919 1.00 53.62 137 HIS A O 1
ATOM 1069 N N . THR A 1 138 ? 29.665 0.673 -36.650 1.00 52.09 138 THR A N 1
ATOM 1070 C CA . THR A 1 138 ? 30.538 -0.372 -37.223 1.00 52.09 138 THR A CA 1
ATOM 1071 C C . THR A 1 138 ? 30.217 -0.593 -38.692 1.00 52.09 138 THR A C 1
ATOM 1073 O O . THR A 1 138 ? 31.176 -0.870 -39.445 1.00 52.09 138 THR A O 1
#

InterPro domains:
  IPR036259 MFS transporter superfamily [SSF103473] (82-123)

pLDDT: mean 72.34, std 9.43, range [48.16, 86.25]

Radius of gyration: 19.81 Å; chains: 1; bounding box: 46×26×62 Å

Sequence (138 aa):
LLRKLHLYIGLPIGILFLLRFPDRSSLSNAISANLPTDLNVPRNGANAGDQRNHRVVRHFRDPQLAPLPKTGHHRLSSHRLSLATLVTSFISSYAGLIATRVLIGAAKSGFVPILAIYLADFYRSVSCASAEDIWMHT

Secondary stru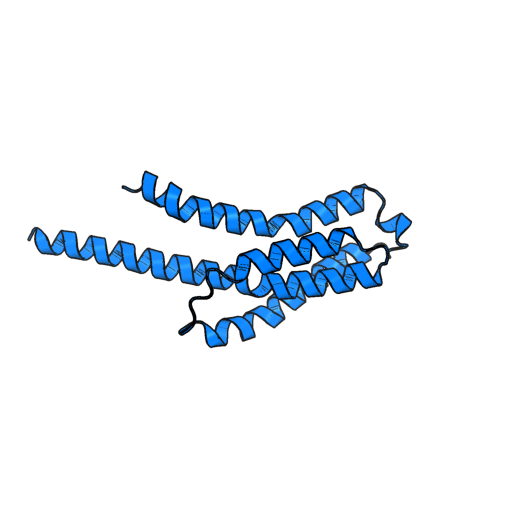cture (DSSP, 8-state):
-HHHHIIIIIHHHHHHHHTTSHHHHHHHHHHHTTHHHHTT--TTHHHHHHHHHHHHHHHHHHHHHTTTTT--GGGHHHHHHHHHHHHHTT--SHHHHHHHHHHHHHHHTTHHHHHHHHHHHHHHHHHHHHHHHHHTT-

Foldseek 3Di:
DVVVVCVPPVVVLVVLVVLVCPVVVVLVVCVVVCLCVQQVAPPCLSVVLQVLLVVLLVVLQVVLVVVPVDDPCVPVLPVQQVVLVVLCVPDRHSVSSSVSSNSNSNSCNNSVVVSVVVVVVVVVVVVVVVVVVVVVVD

Organism: Tilletiaria anomala (strain ATCC 24038 / CBS 436.72 / UBC 951) (NCBI:txid1037660)